Protein AF-A0A7Y2CKT9-F1 (afdb_monomer_lite)

Foldseek 3Di:
DVVVVVVVVVVVVVVVVVVVVVVVVVVVVVVVVVVVVVVVVVVVVVVCVVVVVVVVVLVVQLVVVVVCLVPDPLLVVLLVVLALVSNVVSQDCDDSSVVPLWDWDAHPVGHTSDIHPNDDPVVCVVVCVVCVVVVVVVVVVVVD

Sequence (144 aa):
MQRSLLRQYMLFVAGLAAAMAVGAFFITTQVMRSGLENLFRERLERTESVFGQYTRATRLARTGEVEVLVTSPRFLAALETQDPETVAREIPTHGLVADADIAWVRSPDGGVLYRSDSLPAALYADVFAAMQPAYDDIARVFFL

Radius of gyration: 33.65 Å; chains: 1; bounding box: 69×27×97 Å

pLDDT: mean 73.02, std 12.21, range [29.3, 88.62]

Secondary structure (DSSP, 8-state):
-HHHHHHHHHHHHHHHHHHHHHHHHHHHHHHHHHHHHHHHHHHHHHHHHHHHHHHHHHHHHHHHHHHHHHT-HHHHHHHHTT-HHHHHHHS-SSSTTTT-SS-EEE-TTS-EEEE-TTS-HHHHHHHHHHHHHHHHHHHHHH--

Structure (mmCIF, N/CA/C/O backbone):
data_AF-A0A7Y2CKT9-F1
#
_entry.id   AF-A0A7Y2CKT9-F1
#
loop_
_atom_site.group_PDB
_atom_site.id
_atom_site.type_symbol
_atom_site.label_atom_id
_atom_site.label_alt_id
_atom_site.label_comp_id
_atom_site.label_asym_id
_atom_site.label_entity_id
_atom_site.label_seq_id
_atom_site.pdbx_PDB_ins_code
_atom_site.Cartn_x
_atom_site.Cartn_y
_atom_site.Cartn_z
_atom_site.occupancy
_atom_site.B_iso_or_equiv
_atom_site.auth_seq_id
_atom_site.auth_comp_id
_atom_site.auth_asym_id
_atom_site.auth_atom_id
_atom_site.pdbx_PDB_model_num
ATOM 1 N N . MET A 1 1 ? 44.845 -2.462 -70.349 1.00 52.78 1 MET A N 1
ATOM 2 C CA . MET A 1 1 ? 45.288 -2.503 -68.933 1.00 52.78 1 MET A CA 1
ATOM 3 C C . MET A 1 1 ? 44.653 -1.423 -68.051 1.00 52.78 1 MET A C 1
ATOM 5 O O . MET A 1 1 ? 44.099 -1.784 -67.024 1.00 52.78 1 MET A O 1
ATOM 9 N N . GLN A 1 2 ? 44.630 -0.139 -68.435 1.00 56.88 2 GLN A N 1
ATOM 10 C CA . GLN A 1 2 ? 44.075 0.949 -67.593 1.00 56.88 2 GLN A CA 1
ATOM 11 C C . GLN A 1 2 ? 42.604 0.770 -67.151 1.00 56.88 2 GLN A C 1
ATOM 13 O O . GLN A 1 2 ? 42.277 1.058 -66.003 1.00 56.88 2 GLN A O 1
ATOM 18 N N . ARG A 1 3 ? 41.723 0.211 -67.998 1.00 58.53 3 ARG A N 1
ATOM 19 C CA . ARG A 1 3 ? 40.322 -0.098 -67.621 1.00 58.53 3 ARG A CA 1
ATOM 20 C C . ARG A 1 3 ? 40.192 -1.161 -66.513 1.00 58.53 3 ARG A C 1
ATOM 22 O O . ARG A 1 3 ? 39.191 -1.172 -65.808 1.00 58.53 3 ARG A O 1
ATOM 29 N N . SER A 1 4 ? 41.193 -2.032 -66.344 1.00 68.81 4 SER A N 1
ATOM 30 C CA . SER A 1 4 ? 41.210 -3.076 -65.305 1.00 68.81 4 SER A CA 1
ATOM 31 C C . SER A 1 4 ? 41.500 -2.487 -63.928 1.00 68.81 4 SER A C 1
ATOM 33 O O . SER A 1 4 ? 40.777 -2.768 -62.979 1.00 68.81 4 SER A O 1
ATOM 35 N N . LEU A 1 5 ? 42.519 -1.624 -63.838 1.00 71.75 5 LEU A N 1
ATOM 36 C CA . LEU A 1 5 ? 42.929 -0.973 -62.589 1.00 71.75 5 LEU A CA 1
ATOM 37 C C . LEU A 1 5 ? 41.840 -0.040 -62.055 1.00 71.75 5 LEU A C 1
ATOM 39 O O . LEU A 1 5 ? 41.547 -0.052 -60.865 1.00 71.75 5 LEU A O 1
ATOM 43 N N . LEU A 1 6 ? 41.180 0.707 -62.944 1.00 77.38 6 LEU A N 1
ATOM 44 C CA . LEU A 1 6 ? 40.107 1.631 -62.570 1.00 77.38 6 LEU A CA 1
ATOM 45 C C . LEU A 1 6 ? 38.871 0.885 -62.033 1.00 77.38 6 LEU A C 1
ATOM 47 O O . LEU A 1 6 ? 38.278 1.299 -61.040 1.00 77.38 6 LEU A O 1
ATOM 51 N N . ARG A 1 7 ? 38.536 -0.273 -62.622 1.00 78.69 7 ARG A N 1
ATOM 52 C CA . ARG A 1 7 ? 37.463 -1.154 -62.133 1.00 78.69 7 ARG A CA 1
ATOM 53 C C . ARG A 1 7 ? 37.803 -1.777 -60.777 1.00 78.69 7 ARG A C 1
ATOM 55 O O . ARG A 1 7 ? 36.933 -1.870 -59.919 1.00 78.69 7 ARG A O 1
ATOM 62 N N . GLN A 1 8 ? 39.058 -2.171 -60.573 1.00 78.69 8 GLN A N 1
ATOM 63 C CA . GLN A 1 8 ? 39.535 -2.729 -59.305 1.00 78.69 8 GLN A CA 1
ATOM 64 C C . GLN A 1 8 ? 39.510 -1.681 -58.182 1.00 78.69 8 GLN A C 1
ATOM 66 O O . GLN A 1 8 ? 39.057 -1.976 -57.079 1.00 78.69 8 GLN A O 1
ATOM 71 N N . TYR A 1 9 ? 39.905 -0.441 -58.485 1.00 83.69 9 TYR A N 1
ATOM 72 C CA . TYR A 1 9 ? 39.846 0.681 -57.547 1.00 83.69 9 TYR A CA 1
ATOM 73 C C . TYR A 1 9 ? 38.400 1.048 -57.188 1.00 83.69 9 TYR A C 1
ATOM 75 O O . TYR A 1 9 ? 38.080 1.213 -56.015 1.00 83.69 9 TYR A O 1
ATOM 83 N N . MET A 1 10 ? 37.494 1.092 -58.174 1.00 84.25 10 MET A N 1
ATOM 84 C CA . MET A 1 10 ? 36.063 1.312 -57.925 1.00 84.25 10 MET A CA 1
ATOM 85 C C . MET A 1 10 ? 35.442 0.218 -57.052 1.00 84.25 10 MET A C 1
ATOM 87 O O . MET A 1 10 ? 34.672 0.535 -56.152 1.00 84.25 10 MET A O 1
ATOM 91 N N . LEU A 1 11 ? 35.790 -1.053 -57.276 1.00 83.88 11 LEU A N 1
ATOM 92 C CA . LEU A 1 11 ? 35.318 -2.161 -56.438 1.00 83.88 11 LEU A CA 1
ATOM 93 C C . LEU A 1 11 ? 35.843 -2.060 -55.003 1.00 83.88 11 LEU A C 1
ATOM 95 O O . LEU A 1 11 ? 35.093 -2.311 -54.064 1.00 83.88 11 LEU A O 1
ATOM 99 N N . PHE A 1 12 ? 37.100 -1.653 -54.825 1.00 86.00 12 PHE A N 1
ATOM 100 C CA . PHE A 1 12 ? 37.678 -1.447 -53.500 1.00 86.00 12 PHE A CA 1
ATOM 101 C C . PHE A 1 12 ? 36.993 -0.296 -52.753 1.00 86.00 12 PHE A C 1
ATOM 103 O O . PHE A 1 12 ? 36.597 -0.457 -51.603 1.00 86.00 12 PHE A O 1
ATOM 110 N N . VAL A 1 13 ? 36.781 0.841 -53.422 1.00 86.38 13 VAL A N 1
ATOM 111 C CA . VAL A 1 13 ? 36.082 2.001 -52.846 1.00 86.38 13 VAL A CA 1
ATOM 112 C C . VAL A 1 13 ? 34.622 1.667 -52.529 1.00 86.38 13 VAL A C 1
ATOM 114 O O . VAL A 1 13 ? 34.136 2.027 -51.461 1.00 86.38 13 VAL A O 1
ATOM 117 N N . ALA A 1 14 ? 33.933 0.930 -53.404 1.00 86.06 14 ALA A N 1
ATOM 118 C CA . ALA A 1 14 ? 32.571 0.466 -53.149 1.00 86.06 14 ALA A CA 1
ATOM 119 C C . ALA A 1 14 ? 32.509 -0.506 -51.958 1.00 86.06 14 ALA A C 1
ATOM 121 O O . ALA A 1 14 ? 31.617 -0.390 -51.121 1.00 86.06 14 ALA A O 1
ATOM 122 N N . GLY A 1 15 ? 33.478 -1.420 -51.842 1.00 83.62 15 GLY A N 1
ATOM 123 C CA . GLY A 1 15 ? 33.604 -2.323 -50.697 1.00 83.62 15 GLY A CA 1
ATOM 124 C C . GLY A 1 15 ? 33.880 -1.582 -49.387 1.00 83.62 15 GLY A C 1
ATOM 125 O O . GLY A 1 15 ? 33.254 -1.877 -48.372 1.00 83.62 15 GLY A O 1
ATOM 126 N N . LEU A 1 16 ? 34.752 -0.572 -49.418 1.00 88.62 16 LEU A N 1
ATOM 127 C CA . LEU A 1 16 ? 35.041 0.288 -48.269 1.00 88.62 16 LEU A CA 1
ATOM 128 C C . LEU A 1 16 ? 33.799 1.084 -47.842 1.00 88.62 16 LEU A C 1
ATOM 130 O O . LEU A 1 16 ? 33.465 1.120 -46.659 1.00 88.62 16 LEU A O 1
ATOM 134 N N . ALA A 1 17 ? 33.083 1.672 -48.803 1.00 84.94 17 ALA A N 1
ATOM 135 C CA . ALA A 1 17 ? 31.849 2.407 -48.548 1.00 84.94 17 ALA A CA 1
ATOM 136 C C . ALA A 1 17 ? 30.761 1.497 -47.955 1.00 84.94 17 ALA A C 1
ATOM 138 O O . ALA A 1 17 ? 30.093 1.881 -46.996 1.00 84.94 17 ALA A O 1
ATOM 139 N N . ALA A 1 18 ? 30.624 0.270 -48.466 1.00 85.12 18 ALA A N 1
ATOM 140 C CA . ALA A 1 18 ? 29.696 -0.720 -47.928 1.00 85.12 18 ALA A CA 1
ATOM 141 C C . ALA A 1 18 ? 30.064 -1.133 -46.493 1.00 85.12 18 ALA A C 1
ATOM 143 O O . ALA A 1 18 ? 29.197 -1.158 -45.622 1.00 85.12 18 ALA A O 1
ATOM 144 N N . ALA A 1 19 ? 31.345 -1.394 -46.215 1.00 85.62 19 ALA A N 1
ATOM 145 C CA . ALA A 1 19 ? 31.815 -1.732 -44.872 1.00 85.62 19 ALA A CA 1
ATOM 146 C C . ALA A 1 19 ? 31.567 -0.588 -43.874 1.00 85.62 19 ALA A C 1
ATOM 148 O O . ALA A 1 19 ? 31.089 -0.823 -42.763 1.00 85.62 19 ALA A O 1
ATOM 149 N N . MET A 1 20 ? 31.818 0.658 -44.286 1.00 87.19 20 MET A N 1
ATOM 150 C CA . MET A 1 20 ? 31.513 1.837 -43.477 1.00 87.19 20 MET A CA 1
ATOM 151 C C . MET A 1 20 ? 30.014 2.005 -43.222 1.00 87.19 20 MET A C 1
ATOM 153 O O . MET A 1 20 ? 29.630 2.328 -42.100 1.00 87.19 20 MET A O 1
ATOM 157 N N . ALA A 1 21 ? 29.164 1.752 -44.220 1.00 83.81 21 ALA A N 1
ATOM 158 C CA . ALA A 1 21 ? 27.715 1.834 -44.063 1.00 83.81 21 ALA A CA 1
ATOM 159 C C . ALA A 1 21 ? 27.182 0.791 -43.064 1.00 83.81 21 ALA A C 1
ATOM 161 O O . ALA A 1 21 ? 26.374 1.128 -42.200 1.00 83.81 21 ALA A O 1
ATOM 162 N N . VAL A 1 22 ? 27.673 -0.453 -43.126 1.00 86.19 22 VAL A N 1
ATOM 163 C CA . VAL A 1 22 ? 27.303 -1.508 -42.165 1.00 86.19 22 VAL A CA 1
ATOM 164 C C . VAL A 1 22 ? 27.802 -1.168 -40.758 1.00 86.19 22 VAL A C 1
ATOM 166 O O . VAL A 1 22 ? 27.053 -1.316 -39.793 1.00 86.19 22 VAL A O 1
ATOM 169 N N . GLY A 1 23 ? 29.031 -0.659 -40.632 1.00 80.69 23 GLY A N 1
ATOM 170 C CA . GLY A 1 23 ? 29.580 -0.208 -39.350 1.00 80.69 23 GLY A CA 1
ATOM 171 C C . GLY A 1 23 ? 28.770 0.936 -38.735 1.00 80.69 23 GLY A C 1
ATOM 172 O O . GLY A 1 23 ? 28.408 0.871 -37.562 1.00 80.69 23 GLY A O 1
ATOM 173 N N . ALA A 1 24 ? 28.414 1.943 -39.537 1.00 81.12 24 ALA A N 1
ATOM 174 C CA . ALA A 1 24 ? 27.565 3.049 -39.103 1.00 81.12 24 ALA A CA 1
ATOM 175 C C . ALA A 1 24 ? 26.189 2.550 -38.645 1.00 81.12 24 ALA A C 1
ATOM 177 O O . ALA A 1 24 ? 25.749 2.897 -37.553 1.00 81.12 24 ALA A O 1
ATOM 178 N N . PHE A 1 25 ? 25.553 1.665 -39.419 1.00 84.12 25 PHE A N 1
ATOM 179 C CA . PHE A 1 25 ? 24.267 1.070 -39.055 1.00 84.12 25 PHE A CA 1
ATOM 180 C C . PHE A 1 25 ? 24.335 0.301 -37.728 1.00 84.12 25 PHE A C 1
ATOM 182 O O . PHE A 1 25 ? 23.456 0.449 -36.875 1.00 84.12 25 PHE A O 1
ATOM 189 N N . PHE A 1 26 ? 25.394 -0.486 -37.518 1.00 84.75 26 PHE A N 1
ATOM 190 C CA . PHE A 1 26 ? 25.588 -1.246 -36.285 1.00 84.75 26 PHE A CA 1
ATOM 191 C C . PHE A 1 26 ? 25.764 -0.327 -35.068 1.00 84.75 26 PHE A C 1
ATOM 193 O O . PHE A 1 26 ? 25.102 -0.527 -34.048 1.00 84.75 26 PHE A O 1
ATOM 200 N N . ILE A 1 27 ? 26.585 0.721 -35.193 1.00 77.94 27 ILE A N 1
ATOM 201 C CA . ILE A 1 27 ? 26.797 1.719 -34.134 1.00 77.94 27 ILE A CA 1
ATOM 202 C C . ILE A 1 27 ? 25.488 2.446 -33.811 1.00 77.94 27 ILE A C 1
ATOM 204 O O . ILE A 1 27 ? 25.108 2.523 -32.644 1.00 77.94 27 ILE A O 1
ATOM 208 N N . THR A 1 28 ? 24.760 2.935 -34.820 1.00 78.31 28 THR A N 1
ATOM 209 C CA . THR A 1 28 ? 23.477 3.622 -34.612 1.00 78.31 28 THR A CA 1
ATOM 210 C C . THR A 1 28 ? 22.466 2.715 -33.915 1.00 78.31 28 THR A C 1
ATOM 212 O O . THR A 1 28 ? 21.800 3.149 -32.978 1.00 78.31 28 THR A O 1
ATOM 215 N N . THR A 1 29 ? 22.394 1.443 -34.310 1.00 78.56 29 THR A N 1
ATOM 216 C CA . THR A 1 29 ? 21.482 0.470 -33.694 1.00 78.56 29 THR A CA 1
ATOM 217 C C . THR A 1 29 ? 21.832 0.218 -32.226 1.00 78.56 29 THR A C 1
ATOM 219 O O . THR A 1 29 ? 20.939 0.196 -31.378 1.00 78.56 29 THR A O 1
ATOM 222 N N . GLN A 1 30 ? 23.119 0.076 -31.892 1.00 74.94 30 GLN A N 1
ATOM 223 C CA . GLN A 1 30 ? 23.547 -0.091 -30.501 1.00 74.94 30 GLN A CA 1
ATOM 224 C C . GLN A 1 30 ? 23.267 1.152 -29.652 1.00 74.94 30 GLN A C 1
ATOM 226 O O . GLN A 1 30 ? 22.700 1.028 -28.570 1.00 74.94 30 GLN A O 1
ATOM 231 N N . VAL A 1 31 ? 23.594 2.345 -30.154 1.00 77.06 31 VAL A N 1
ATOM 232 C CA . VAL A 1 31 ? 23.334 3.610 -29.447 1.00 77.06 31 VAL A CA 1
ATOM 233 C C . VAL A 1 31 ? 21.836 3.804 -29.211 1.00 77.06 31 VAL A C 1
ATOM 235 O O . VAL A 1 31 ? 21.432 4.197 -28.118 1.00 77.06 31 VAL A O 1
ATOM 238 N N . MET A 1 32 ? 20.999 3.476 -30.198 1.00 74.75 32 MET A N 1
ATOM 239 C CA . MET A 1 32 ? 19.546 3.565 -30.072 1.00 74.75 32 MET A CA 1
ATOM 240 C C . MET A 1 32 ? 19.001 2.569 -29.041 1.00 74.75 32 MET A C 1
ATOM 242 O O . MET A 1 32 ? 18.167 2.940 -28.218 1.00 74.75 32 MET A O 1
ATOM 246 N N . ARG A 1 33 ? 19.517 1.333 -29.020 1.00 74.00 33 ARG A N 1
ATOM 247 C CA . ARG A 1 33 ? 19.154 0.327 -28.012 1.00 74.00 33 ARG A CA 1
ATOM 248 C C . ARG A 1 33 ? 19.538 0.770 -26.599 1.00 74.00 33 ARG A C 1
ATOM 250 O O . ARG A 1 33 ? 18.689 0.747 -25.714 1.00 74.00 33 ARG A O 1
ATOM 257 N N . SER A 1 34 ? 20.772 1.227 -26.395 1.00 75.06 34 SER A N 1
ATOM 258 C CA . SER A 1 34 ? 21.230 1.712 -25.088 1.00 75.06 34 SER A CA 1
ATOM 259 C C . SER A 1 34 ? 20.487 2.975 -24.643 1.00 75.06 34 SER A C 1
ATOM 261 O O . SER A 1 34 ? 20.161 3.116 -23.468 1.00 75.06 34 SER A O 1
ATOM 263 N N . GLY A 1 35 ? 20.168 3.880 -25.574 1.00 69.50 35 GLY A N 1
ATOM 264 C CA . GLY A 1 35 ? 19.366 5.071 -25.295 1.00 69.50 35 GLY A CA 1
ATOM 265 C C . GLY A 1 35 ? 17.948 4.729 -24.833 1.00 69.50 35 GLY A C 1
ATOM 266 O O . GLY A 1 35 ? 17.468 5.301 -23.856 1.00 69.50 35 GLY A O 1
ATOM 267 N N . LEU A 1 36 ? 17.300 3.757 -25.483 1.00 71.44 36 LEU A N 1
ATOM 268 C CA . LEU A 1 36 ? 15.982 3.267 -25.077 1.00 71.44 36 LEU A CA 1
ATOM 269 C C . LEU A 1 36 ? 16.028 2.564 -23.716 1.00 71.44 36 LEU A C 1
ATOM 271 O O . LEU A 1 36 ? 15.200 2.866 -22.863 1.00 71.44 36 LEU A O 1
ATOM 275 N N . GLU A 1 37 ? 16.999 1.678 -23.481 1.00 75.44 37 GLU A N 1
ATOM 276 C CA . GLU A 1 37 ? 17.166 0.992 -22.190 1.00 75.44 37 GLU A CA 1
ATOM 277 C C . GLU A 1 37 ? 17.360 1.990 -21.033 1.00 75.44 37 GLU A C 1
ATOM 279 O O . GLU A 1 37 ? 16.725 1.849 -19.986 1.00 75.44 37 GLU A O 1
ATOM 284 N N . ASN A 1 38 ? 18.158 3.043 -21.238 1.00 75.00 38 ASN A N 1
ATOM 285 C CA . ASN A 1 38 ? 18.351 4.101 -20.244 1.00 75.00 38 ASN A CA 1
ATOM 286 C C . ASN A 1 38 ? 17.069 4.910 -19.996 1.00 75.00 38 ASN A C 1
ATOM 288 O O . ASN A 1 38 ? 16.725 5.159 -18.843 1.00 75.00 38 ASN A O 1
ATOM 292 N N . LEU A 1 39 ? 16.328 5.268 -21.051 1.00 71.19 39 LEU A N 1
ATOM 293 C CA . LEU A 1 39 ? 15.042 5.962 -20.920 1.00 71.19 39 LEU A CA 1
ATOM 294 C C . LEU A 1 39 ? 14.004 5.115 -20.172 1.00 71.19 39 LEU A C 1
ATOM 296 O O . LEU A 1 39 ? 13.278 5.641 -19.330 1.00 71.19 39 LEU A O 1
ATOM 300 N N . PHE A 1 40 ? 13.932 3.809 -20.448 1.00 69.12 40 PHE A N 1
ATOM 301 C CA . PHE A 1 40 ? 13.038 2.900 -19.726 1.00 69.12 40 PHE A CA 1
ATOM 302 C C . PHE A 1 40 ? 13.426 2.773 -18.256 1.00 69.12 40 PHE A C 1
ATOM 304 O O . PHE A 1 40 ? 12.547 2.846 -17.398 1.00 69.12 40 PHE A O 1
ATOM 311 N N . ARG A 1 41 ? 14.722 2.635 -17.955 1.00 76.38 41 ARG A N 1
ATOM 312 C CA . ARG A 1 41 ? 15.213 2.582 -16.574 1.00 76.38 41 ARG A CA 1
ATOM 313 C C . ARG A 1 41 ? 14.873 3.859 -15.813 1.00 76.38 41 ARG A C 1
ATOM 315 O O . ARG A 1 41 ? 14.269 3.783 -14.753 1.00 76.38 41 ARG A O 1
ATOM 322 N N . GLU A 1 42 ? 15.160 5.020 -16.391 1.00 78.44 42 GLU A N 1
ATOM 323 C CA . GLU A 1 42 ? 14.866 6.310 -15.765 1.00 78.44 42 GLU A CA 1
ATOM 324 C C . GLU A 1 42 ? 13.358 6.499 -15.519 1.00 78.44 42 GLU A C 1
ATOM 326 O O . GLU A 1 42 ? 12.938 7.011 -14.480 1.00 78.44 42 GLU A O 1
ATOM 331 N N . ARG A 1 43 ? 12.507 6.064 -16.459 1.00 69.19 43 ARG A N 1
ATOM 332 C CA . ARG A 1 43 ? 11.048 6.112 -16.288 1.00 69.19 43 ARG A CA 1
ATOM 333 C C . ARG A 1 43 ? 10.559 5.150 -15.209 1.00 69.19 43 ARG A C 1
ATOM 335 O O . ARG A 1 43 ? 9.676 5.539 -14.445 1.00 69.19 43 ARG A O 1
ATOM 342 N N . LEU A 1 44 ? 11.121 3.946 -15.124 1.00 67.94 44 LEU A N 1
ATOM 343 C CA . LEU A 1 44 ? 10.804 2.984 -14.068 1.00 67.94 44 LEU A CA 1
ATOM 344 C C . LEU A 1 44 ? 11.231 3.503 -12.695 1.00 67.94 44 LEU A C 1
ATOM 346 O O . LEU A 1 44 ? 10.395 3.539 -11.803 1.00 67.94 44 LEU A O 1
ATOM 350 N N . GLU A 1 45 ? 12.455 4.009 -12.549 1.00 73.81 45 GLU A N 1
ATOM 351 C CA . GLU A 1 45 ? 12.957 4.578 -11.288 1.00 73.81 45 GLU A CA 1
ATOM 352 C C . GLU A 1 45 ? 12.099 5.762 -10.815 1.00 73.81 45 GLU A C 1
ATOM 354 O O . GLU A 1 45 ? 11.722 5.855 -9.645 1.00 73.81 45 GLU A O 1
ATOM 359 N N . ARG A 1 46 ? 11.713 6.660 -11.732 1.00 71.62 46 ARG A N 1
ATOM 360 C CA . ARG A 1 46 ? 10.786 7.759 -11.412 1.00 71.62 46 ARG A CA 1
ATOM 361 C C . ARG A 1 46 ? 9.408 7.242 -11.002 1.00 71.62 46 ARG A C 1
ATOM 363 O O . ARG A 1 46 ? 8.815 7.783 -10.073 1.00 71.62 46 ARG A O 1
ATOM 370 N N . THR A 1 47 ? 8.901 6.214 -11.681 1.00 66.12 47 THR A N 1
ATOM 371 C CA . THR A 1 47 ? 7.602 5.607 -11.360 1.00 66.12 47 THR A CA 1
ATOM 372 C C . THR A 1 47 ? 7.643 4.950 -9.986 1.00 66.12 47 THR A C 1
ATOM 374 O O . THR A 1 47 ? 6.763 5.204 -9.172 1.00 66.12 47 THR A O 1
ATOM 377 N N . GLU A 1 48 ? 8.691 4.188 -9.687 1.00 70.25 48 GLU A N 1
ATOM 378 C CA . GLU A 1 48 ? 8.907 3.544 -8.392 1.00 70.25 48 GLU A CA 1
ATOM 379 C C . GLU A 1 48 ? 9.005 4.573 -7.260 1.00 70.25 48 GLU A C 1
ATOM 381 O O . GLU A 1 48 ? 8.353 4.421 -6.230 1.00 70.25 48 GLU A O 1
ATOM 386 N N . SER A 1 49 ? 9.730 5.674 -7.476 1.00 75.44 49 SER A N 1
ATOM 387 C CA . SER A 1 49 ? 9.827 6.772 -6.510 1.00 75.44 49 SER A CA 1
ATOM 388 C C . SER A 1 49 ? 8.463 7.410 -6.215 1.00 75.44 49 SER A C 1
ATOM 390 O O . SER A 1 49 ? 8.093 7.581 -5.050 1.00 75.44 49 SER A O 1
ATOM 392 N N . VAL A 1 50 ? 7.668 7.703 -7.252 1.00 72.62 50 VAL A N 1
ATOM 393 C CA . VAL A 1 50 ? 6.322 8.280 -7.094 1.00 72.62 50 VAL A CA 1
ATOM 394 C C . VAL A 1 50 ? 5.372 7.291 -6.419 1.00 72.62 50 VAL A C 1
ATOM 396 O O . VAL A 1 50 ? 4.675 7.669 -5.478 1.00 72.62 50 VAL A O 1
ATOM 399 N N . PHE A 1 51 ? 5.368 6.022 -6.834 1.00 66.88 51 PHE A N 1
ATOM 400 C CA . PHE A 1 51 ? 4.554 4.980 -6.203 1.00 66.88 51 PHE A CA 1
ATOM 401 C C . PHE A 1 51 ? 4.946 4.759 -4.742 1.00 66.88 51 PHE A C 1
ATOM 403 O O . PHE A 1 51 ? 4.069 4.634 -3.887 1.00 66.88 51 PHE A O 1
ATOM 410 N N . GLY A 1 52 ? 6.241 4.761 -4.426 1.00 70.44 52 GLY A N 1
ATOM 411 C CA . GLY A 1 52 ? 6.742 4.632 -3.061 1.00 70.44 52 GLY A CA 1
ATOM 412 C C . GLY A 1 52 ? 6.288 5.790 -2.172 1.00 70.44 52 GLY A C 1
ATOM 413 O O . GLY A 1 52 ? 5.773 5.567 -1.074 1.00 70.44 52 GLY A O 1
ATOM 414 N N . GLN A 1 53 ? 6.405 7.028 -2.659 1.00 72.19 53 GLN A N 1
ATOM 415 C CA . GLN A 1 53 ? 5.934 8.215 -1.941 1.00 72.19 53 GLN A CA 1
ATOM 416 C C . GLN A 1 53 ? 4.412 8.213 -1.761 1.00 72.19 53 GLN A C 1
ATOM 418 O O . GLN A 1 53 ? 3.933 8.458 -0.654 1.00 72.19 53 GLN A O 1
ATOM 423 N N . TYR A 1 54 ? 3.656 7.872 -2.807 1.00 70.31 54 TYR A N 1
ATOM 424 C CA . TYR A 1 54 ? 2.197 7.778 -2.755 1.00 70.31 54 TYR A CA 1
ATOM 425 C C . TYR A 1 54 ? 1.725 6.700 -1.771 1.00 70.31 54 TYR A C 1
ATOM 427 O O . TYR A 1 54 ? 0.850 6.949 -0.941 1.00 70.31 54 TYR A O 1
ATOM 435 N N . THR A 1 55 ? 2.351 5.520 -1.796 1.00 73.06 55 THR A N 1
ATOM 436 C CA . THR A 1 55 ? 2.032 4.417 -0.877 1.00 73.06 55 THR A CA 1
ATOM 437 C C . THR A 1 55 ? 2.337 4.810 0.565 1.00 73.06 55 THR A C 1
ATOM 439 O O . THR A 1 55 ? 1.527 4.573 1.460 1.00 73.06 55 THR A O 1
ATOM 442 N N . ARG A 1 56 ? 3.478 5.472 0.808 1.00 72.00 56 ARG A N 1
ATOM 443 C CA . ARG A 1 56 ? 3.847 5.963 2.141 1.00 72.00 56 ARG A CA 1
ATOM 444 C C . ARG A 1 56 ? 2.874 7.028 2.646 1.00 72.00 56 ARG A C 1
ATOM 446 O O . ARG A 1 56 ? 2.475 6.962 3.805 1.00 72.00 56 ARG A O 1
ATOM 453 N N . ALA A 1 57 ? 2.478 7.971 1.794 1.00 72.00 57 ALA A N 1
ATOM 454 C CA . ALA A 1 57 ? 1.505 9.004 2.137 1.00 72.00 57 ALA A CA 1
ATOM 455 C C . ALA A 1 57 ? 0.128 8.400 2.451 1.00 72.00 57 ALA A C 1
ATOM 457 O O . ALA A 1 57 ? -0.455 8.712 3.485 1.00 72.00 57 ALA A O 1
ATOM 458 N N . THR A 1 58 ? -0.343 7.468 1.619 1.00 76.56 58 THR A N 1
ATOM 459 C CA . THR A 1 58 ? -1.616 6.757 1.828 1.00 76.56 58 THR A CA 1
ATOM 460 C C . THR A 1 58 ? -1.593 5.948 3.124 1.00 76.56 58 THR A C 1
ATOM 462 O O . THR A 1 58 ? -2.556 5.974 3.887 1.00 76.56 58 THR A O 1
ATOM 465 N N . ARG A 1 59 ? -0.475 5.270 3.422 1.00 77.81 59 ARG A N 1
ATOM 466 C CA . ARG A 1 59 ? -0.289 4.546 4.685 1.00 77.81 59 ARG A CA 1
ATOM 467 C C . ARG A 1 59 ? -0.340 5.486 5.888 1.00 77.81 59 ARG A C 1
ATOM 469 O O . ARG A 1 59 ? -1.036 5.174 6.842 1.00 77.81 59 ARG A O 1
ATOM 476 N N . LEU A 1 60 ? 0.363 6.620 5.841 1.00 77.81 60 LEU A N 1
ATOM 477 C CA . LEU A 1 60 ? 0.360 7.610 6.925 1.00 77.81 60 LEU A CA 1
ATOM 478 C C . LEU A 1 60 ? -1.038 8.190 7.163 1.00 77.81 60 LEU A C 1
ATOM 480 O O . LEU A 1 60 ? -1.464 8.274 8.310 1.00 77.81 60 LEU A O 1
ATOM 484 N N . ALA A 1 61 ? -1.762 8.534 6.096 1.00 75.56 61 ALA A N 1
ATOM 485 C CA . ALA A 1 61 ? -3.129 9.035 6.199 1.00 75.56 61 ALA A CA 1
ATOM 486 C C . ALA A 1 61 ? -4.075 7.985 6.810 1.00 75.56 61 ALA A C 1
ATOM 488 O O . ALA A 1 61 ? -4.801 8.294 7.751 1.00 75.56 61 ALA A O 1
ATOM 489 N N . ARG A 1 62 ? -3.988 6.722 6.361 1.00 76.31 62 ARG A N 1
ATOM 490 C CA . ARG A 1 62 ? -4.735 5.594 6.949 1.00 7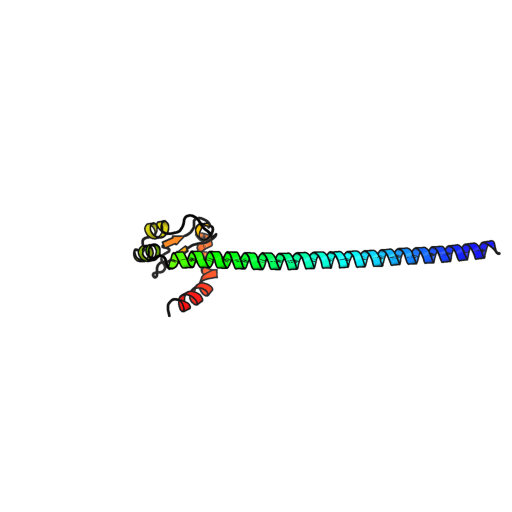6.31 62 ARG A CA 1
ATOM 491 C C . ARG A 1 62 ? -4.405 5.388 8.426 1.00 76.31 62 ARG A C 1
ATOM 493 O O . ARG A 1 62 ? -5.314 5.243 9.232 1.00 76.31 62 ARG A O 1
ATOM 500 N N . THR A 1 63 ? -3.123 5.386 8.795 1.00 80.19 63 THR A N 1
ATOM 501 C CA . THR A 1 63 ? -2.708 5.248 10.199 1.00 80.19 63 THR A CA 1
ATOM 502 C C . THR A 1 63 ? -3.256 6.386 11.054 1.00 80.19 63 THR A C 1
ATOM 504 O O . THR A 1 63 ? -3.757 6.111 12.136 1.00 80.19 63 THR A O 1
ATOM 507 N N . GLY A 1 64 ? -3.231 7.627 10.561 1.00 78.81 64 GLY A N 1
ATOM 508 C CA . GLY A 1 64 ? -3.791 8.771 11.281 1.00 78.81 64 GLY A CA 1
ATOM 509 C C . GLY A 1 64 ? -5.300 8.655 11.510 1.00 78.81 64 GLY A C 1
ATOM 510 O O . GLY A 1 64 ? -5.772 8.914 12.610 1.00 78.81 64 GLY A O 1
ATOM 511 N N . GLU A 1 65 ? -6.070 8.211 10.514 1.00 80.62 65 GLU A N 1
ATOM 512 C CA . GLU A 1 65 ? -7.510 7.988 10.705 1.00 80.62 65 GLU A CA 1
ATOM 513 C C . GLU A 1 65 ? -7.807 6.847 11.687 1.00 80.62 65 GLU A C 1
ATOM 515 O O . GLU A 1 65 ? -8.702 6.974 12.523 1.00 80.62 65 GLU A O 1
ATOM 520 N N . VAL A 1 66 ? -7.039 5.753 11.626 1.00 81.69 66 VAL A N 1
ATOM 521 C CA . VAL A 1 66 ? -7.149 4.663 12.605 1.00 81.69 66 VAL A CA 1
ATOM 522 C C . VAL A 1 66 ? -6.815 5.170 14.006 1.00 81.69 66 VAL A C 1
ATOM 524 O O . VAL A 1 66 ? -7.539 4.845 14.939 1.00 81.69 66 VAL A O 1
ATOM 527 N N . GLU A 1 67 ? -5.774 5.992 14.161 1.00 81.38 67 GLU A N 1
ATOM 528 C CA . GLU A 1 67 ? -5.391 6.596 15.441 1.00 81.38 67 GLU A CA 1
ATOM 529 C C . GLU A 1 67 ? -6.519 7.465 16.017 1.00 81.38 67 GLU A C 1
ATOM 531 O O . GLU A 1 67 ? -6.873 7.336 17.189 1.00 81.38 67 GLU A O 1
ATOM 536 N N . VAL A 1 68 ? -7.156 8.289 15.182 1.00 83.19 68 VAL A N 1
ATOM 537 C CA . VAL A 1 68 ? -8.324 9.093 15.577 1.00 83.19 68 VAL A CA 1
ATOM 538 C C . VAL A 1 68 ? -9.499 8.206 15.996 1.00 83.19 68 VAL A C 1
ATOM 540 O O . VAL A 1 68 ? -10.178 8.509 16.978 1.00 83.19 68 VAL A O 1
ATOM 543 N N . LEU A 1 69 ? -9.735 7.095 15.293 1.00 82.75 69 LEU A N 1
ATOM 544 C CA . LEU A 1 69 ? -10.793 6.151 15.646 1.00 82.75 69 LEU A CA 1
ATOM 545 C C . LEU A 1 69 ? -10.517 5.470 16.993 1.00 82.75 69 LEU A C 1
ATOM 547 O O . LEU A 1 69 ? -11.381 5.488 17.865 1.00 82.75 69 LEU A O 1
ATOM 551 N N . VAL A 1 70 ? -9.318 4.914 17.197 1.00 81.81 70 VAL A N 1
ATOM 552 C CA . VAL A 1 70 ? -8.984 4.191 18.440 1.00 81.81 70 VAL A CA 1
ATOM 553 C C . VAL A 1 70 ? -8.859 5.110 19.654 1.00 81.81 70 VAL A C 1
ATOM 555 O O . VAL A 1 70 ? -9.007 4.646 20.779 1.00 81.81 70 VAL A O 1
ATOM 558 N N . THR A 1 71 ? -8.624 6.407 19.450 1.00 83.38 71 THR A N 1
ATOM 559 C CA . THR A 1 71 ? -8.617 7.414 20.526 1.00 83.38 71 THR A CA 1
ATOM 560 C C . THR A 1 71 ? -9.974 8.092 20.735 1.00 83.38 71 THR A C 1
ATOM 562 O O . THR A 1 71 ? -10.133 8.873 21.675 1.00 83.38 71 THR A O 1
ATOM 565 N N . SER A 1 72 ? -10.979 7.787 19.905 1.00 85.25 72 SER A N 1
ATOM 566 C CA . SER A 1 72 ? -12.328 8.338 20.043 1.00 85.25 72 SER A CA 1
ATOM 567 C C . SER A 1 72 ? -13.005 7.808 21.313 1.00 85.25 72 SER A C 1
ATOM 569 O O . SER A 1 72 ? -13.207 6.596 21.436 1.00 85.25 72 SER A O 1
ATOM 571 N N . PRO A 1 73 ? -13.468 8.684 22.228 1.00 86.31 73 PRO A N 1
ATOM 572 C CA . PRO A 1 73 ? -14.181 8.256 23.432 1.00 86.31 73 PRO A CA 1
ATOM 573 C C . PRO A 1 73 ? -15.434 7.429 23.131 1.00 86.31 73 PRO A C 1
ATOM 575 O O . PRO A 1 73 ? -15.782 6.536 23.896 1.00 86.31 73 PRO A O 1
ATOM 578 N N . ARG A 1 74 ? -16.109 7.701 22.005 1.00 86.50 74 ARG A N 1
ATOM 579 C CA . ARG A 1 74 ? -17.300 6.949 21.586 1.00 86.50 74 ARG A CA 1
ATOM 580 C C . ARG A 1 74 ? -16.954 5.534 21.142 1.00 86.50 74 ARG A C 1
ATOM 582 O O . ARG A 1 74 ? -17.649 4.596 21.512 1.00 86.50 74 ARG A O 1
ATOM 589 N N . PHE A 1 75 ? -15.870 5.388 20.383 1.00 85.56 75 PHE A N 1
ATOM 590 C CA . PHE A 1 75 ? -15.407 4.084 19.922 1.00 85.56 75 PHE A CA 1
ATOM 591 C C . PHE A 1 75 ? -14.880 3.239 21.087 1.00 85.56 75 PHE A C 1
ATOM 593 O O . PHE A 1 75 ? -15.210 2.062 21.187 1.00 85.56 75 PHE A O 1
ATOM 600 N N . LEU A 1 76 ? -14.144 3.849 22.020 1.00 85.06 76 LEU A N 1
ATOM 601 C CA . LEU A 1 76 ? -13.702 3.184 23.248 1.00 85.06 76 LEU A CA 1
ATOM 602 C C . LEU A 1 76 ? -14.887 2.738 24.116 1.00 85.06 76 LEU A C 1
ATOM 604 O O . LEU A 1 76 ? -14.927 1.587 24.541 1.00 85.06 76 LEU A O 1
ATOM 608 N N . ALA A 1 77 ? -15.895 3.595 24.305 1.00 86.81 77 ALA A N 1
ATOM 609 C CA . ALA A 1 77 ? -17.115 3.218 25.018 1.00 86.81 77 ALA A CA 1
ATOM 610 C C . ALA A 1 77 ? -17.879 2.087 24.306 1.00 86.81 77 ALA A C 1
ATOM 612 O O . ALA A 1 77 ? -18.407 1.192 24.958 1.00 86.81 77 ALA A O 1
ATOM 613 N N . ALA A 1 78 ? -17.914 2.084 22.969 1.00 86.38 78 ALA A N 1
ATOM 614 C CA . ALA A 1 78 ? -18.499 0.989 22.199 1.00 86.38 78 ALA A CA 1
ATOM 615 C C . ALA A 1 78 ? -17.721 -0.324 22.379 1.00 86.38 78 ALA A C 1
ATOM 617 O O . ALA A 1 78 ? -18.340 -1.373 22.543 1.00 86.38 78 ALA A O 1
ATOM 618 N N . LEU A 1 79 ? -16.386 -0.283 22.420 1.00 85.62 79 LEU A N 1
ATOM 619 C CA . LEU A 1 79 ? -15.554 -1.457 22.705 1.00 85.62 79 LEU A CA 1
ATOM 620 C C . LEU A 1 79 ? -15.827 -2.047 24.093 1.00 85.62 79 LEU A C 1
ATOM 622 O O . LEU A 1 79 ? -15.876 -3.269 24.228 1.00 85.62 79 LEU A O 1
ATOM 626 N N . GLU A 1 80 ? -16.054 -1.206 25.106 1.00 86.19 80 GLU A N 1
ATOM 627 C CA . GLU A 1 80 ? -16.398 -1.659 26.463 1.00 86.19 80 GLU A CA 1
ATOM 628 C C . GLU A 1 80 ? -17.714 -2.444 26.514 1.00 86.19 80 GLU A C 1
ATOM 630 O O . GLU A 1 80 ? -17.864 -3.332 27.352 1.00 86.19 80 GLU A O 1
ATOM 635 N N . THR A 1 81 ? -18.656 -2.170 25.604 1.00 87.12 81 THR A N 1
ATOM 636 C CA . THR A 1 81 ? -19.924 -2.918 25.550 1.00 87.12 81 THR A CA 1
ATOM 637 C C . THR A 1 81 ? -19.758 -4.363 25.084 1.00 87.12 81 THR A C 1
ATOM 639 O O . THR A 1 81 ? -20.651 -5.172 25.325 1.00 87.12 81 THR A O 1
ATOM 642 N N . GLN A 1 82 ? -18.649 -4.683 24.400 1.00 83.50 82 GLN A N 1
ATOM 643 C CA . GLN A 1 82 ? -18.416 -5.963 23.716 1.00 83.50 82 GLN A CA 1
ATOM 644 C C . GLN A 1 82 ? -19.556 -6.395 22.772 1.00 83.50 82 GLN A C 1
ATOM 646 O O . GLN A 1 82 ? -19.632 -7.559 22.381 1.00 83.50 82 GLN A O 1
ATOM 651 N N . ASP A 1 83 ? -20.429 -5.468 22.374 1.00 86.88 83 ASP A N 1
ATOM 652 C CA . ASP A 1 83 ? -21.539 -5.729 21.468 1.00 86.88 83 ASP A CA 1
ATOM 653 C C . ASP A 1 83 ? -21.128 -5.418 20.014 1.00 86.88 83 ASP A C 1
ATOM 655 O O . ASP A 1 83 ? -20.837 -4.257 19.694 1.00 86.88 83 ASP A O 1
ATOM 659 N N . PRO A 1 84 ? -21.122 -6.418 19.109 1.00 85.69 84 PRO A N 1
ATOM 660 C CA . PRO A 1 84 ? -20.741 -6.235 17.710 1.00 85.69 84 PRO A CA 1
ATOM 661 C C . PRO A 1 84 ? -21.533 -5.141 16.986 1.00 85.69 84 PRO A C 1
ATOM 663 O O . PRO A 1 84 ? -20.966 -4.378 16.203 1.00 85.69 84 PRO A O 1
ATOM 666 N N . GLU A 1 85 ? -22.838 -5.020 17.252 1.00 86.88 85 GLU A N 1
ATOM 667 C CA . GLU A 1 85 ? -23.685 -4.022 16.585 1.00 86.88 85 GLU A CA 1
ATOM 668 C C . GLU A 1 85 ? -23.378 -2.596 17.047 1.00 86.88 85 GLU A C 1
ATOM 670 O O . GLU A 1 85 ? -23.498 -1.636 16.280 1.00 86.88 85 GLU A O 1
ATOM 675 N N . THR A 1 86 ? -23.008 -2.437 18.315 1.00 86.88 86 THR A N 1
ATOM 676 C CA . THR A 1 86 ? -22.610 -1.146 18.879 1.00 86.88 86 THR A CA 1
ATOM 677 C C . THR A 1 86 ? -21.241 -0.723 18.351 1.00 86.88 86 THR A C 1
ATOM 679 O O . THR A 1 86 ? -21.082 0.423 17.931 1.00 86.88 86 THR A O 1
ATOM 682 N N . VAL A 1 87 ? -20.283 -1.651 18.255 1.00 84.81 87 VAL A N 1
ATOM 683 C CA . VAL A 1 87 ? -18.964 -1.386 17.655 1.00 84.81 87 VAL A CA 1
ATOM 684 C C . VAL A 1 87 ? -19.085 -1.039 16.170 1.00 84.81 87 VAL A C 1
ATOM 686 O O . VAL A 1 87 ? -18.499 -0.055 15.725 1.00 84.81 87 VAL A O 1
ATOM 689 N N . ALA A 1 88 ? -19.885 -1.786 15.405 1.00 83.56 88 ALA A N 1
ATOM 690 C CA . ALA A 1 88 ? -20.072 -1.542 13.975 1.00 83.56 88 ALA A CA 1
ATOM 691 C C . ALA A 1 88 ? -20.658 -0.152 13.666 1.00 83.56 88 ALA A C 1
ATOM 693 O O . ALA A 1 88 ? -20.312 0.445 12.650 1.00 83.56 88 ALA A O 1
ATOM 694 N N . ARG A 1 89 ? -21.522 0.382 14.541 1.00 85.44 89 ARG A N 1
ATOM 695 C CA . ARG A 1 89 ? -22.140 1.711 14.378 1.00 85.44 89 ARG A CA 1
ATOM 696 C C . ARG A 1 89 ? -21.170 2.873 14.559 1.00 85.44 89 ARG A C 1
ATOM 698 O O . ARG A 1 89 ? -21.400 3.938 13.993 1.00 85.44 89 ARG A O 1
ATOM 705 N N . GLU A 1 90 ? -20.123 2.680 15.351 1.00 85.06 90 GLU A N 1
ATOM 706 C CA . GLU A 1 90 ? -19.113 3.710 15.608 1.00 85.06 90 GLU A CA 1
ATOM 707 C C . GLU A 1 90 ? -17.935 3.635 14.625 1.00 85.06 90 GLU A C 1
ATOM 709 O O . GLU A 1 90 ? -17.065 4.507 14.639 1.00 85.06 90 GLU A O 1
ATOM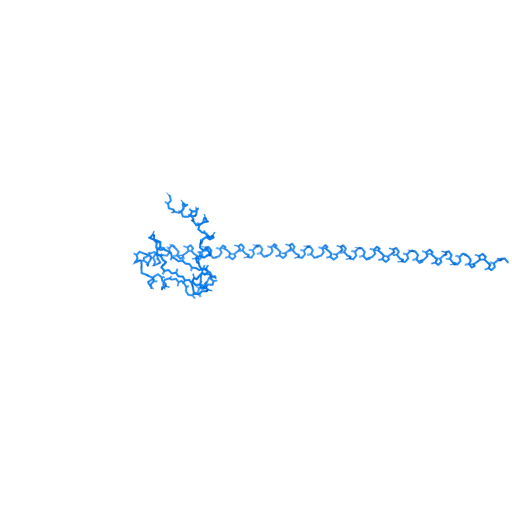 714 N N . ILE A 1 91 ? -17.908 2.634 13.739 1.00 81.19 91 ILE A N 1
ATOM 715 C CA . ILE A 1 91 ? -16.919 2.560 12.665 1.00 81.19 91 ILE A CA 1
ATOM 716 C C . ILE A 1 91 ? -17.324 3.516 11.534 1.00 81.19 91 ILE A C 1
ATOM 718 O O . ILE A 1 91 ? -18.477 3.496 11.095 1.00 81.19 91 ILE A O 1
ATOM 722 N N . PRO A 1 92 ? -16.400 4.365 11.042 1.00 74.06 92 PRO A N 1
ATOM 723 C CA . PRO A 1 92 ? -16.707 5.317 9.986 1.00 74.06 92 PRO A CA 1
ATOM 724 C C . PRO A 1 92 ? -17.208 4.605 8.728 1.00 74.06 92 PRO A C 1
ATOM 726 O O . PRO A 1 92 ? -16.575 3.683 8.225 1.00 74.06 92 PRO A O 1
ATOM 729 N N . THR A 1 93 ? -18.326 5.078 8.183 1.00 64.81 93 THR A N 1
ATOM 730 C CA . THR A 1 93 ? -18.881 4.620 6.895 1.00 64.81 93 THR A CA 1
ATOM 731 C C . THR A 1 93 ? -18.277 5.344 5.688 1.00 64.81 93 THR A C 1
ATOM 733 O O . THR A 1 93 ? -18.650 5.077 4.550 1.00 64.81 93 THR A O 1
ATOM 736 N N . HIS A 1 94 ? -17.382 6.299 5.938 1.00 52.62 94 HIS A N 1
ATOM 737 C CA . HIS A 1 94 ? -16.728 7.159 4.959 1.00 52.62 94 HIS A CA 1
ATOM 738 C C . HIS A 1 94 ? -15.307 7.487 5.443 1.00 52.62 94 HIS A C 1
ATOM 740 O O . HIS A 1 94 ? -15.073 7.556 6.650 1.00 52.62 94 HIS A O 1
ATOM 746 N N . GLY A 1 95 ? -14.372 7.700 4.514 1.00 59.56 95 GLY A N 1
ATOM 747 C CA . GLY A 1 95 ? -12.951 7.933 4.815 1.00 59.56 95 GLY A CA 1
ATOM 748 C C . GLY A 1 95 ? -12.063 6.734 4.475 1.00 59.56 95 GLY A C 1
ATOM 749 O O . GLY A 1 95 ? -12.548 5.680 4.066 1.00 59.56 95 GLY A O 1
ATOM 750 N N . LEU A 1 96 ? -10.750 6.880 4.650 1.00 57.88 96 LEU A N 1
ATOM 751 C CA . LEU A 1 96 ? -9.763 5.858 4.286 1.00 57.88 96 LEU A CA 1
ATOM 752 C C . LEU A 1 96 ? -9.889 4.566 5.109 1.00 57.88 96 LEU A C 1
ATOM 754 O O . LEU A 1 96 ? -9.413 3.523 4.660 1.00 57.88 96 LEU A O 1
ATOM 758 N N . VAL A 1 97 ? -10.506 4.627 6.295 1.00 62.97 97 VAL A N 1
ATOM 759 C CA . VAL A 1 97 ? -10.864 3.446 7.105 1.00 62.97 97 VAL A CA 1
ATOM 760 C C . VAL A 1 97 ? -12.040 2.672 6.499 1.00 62.97 97 VAL A C 1
ATOM 762 O O . VAL A 1 97 ? -12.023 1.445 6.523 1.00 62.97 97 VAL A O 1
ATOM 765 N N . ALA A 1 98 ? -13.025 3.361 5.915 1.00 62.50 98 ALA A N 1
ATOM 766 C CA 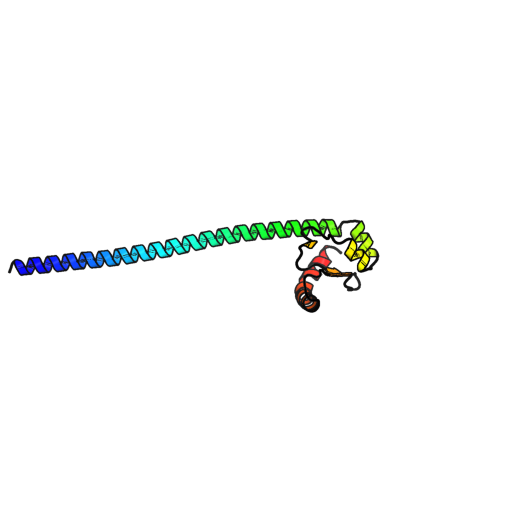. ALA A 1 98 ? -14.132 2.718 5.200 1.00 62.50 98 ALA A CA 1
ATOM 767 C C . ALA A 1 98 ? -13.665 2.104 3.869 1.00 62.50 98 ALA A C 1
ATOM 769 O O . ALA A 1 98 ? -14.134 1.040 3.477 1.00 62.50 98 ALA A O 1
ATOM 770 N N . ASP A 1 99 ? -12.685 2.744 3.225 1.00 60.69 99 ASP A N 1
ATOM 771 C CA . ASP A 1 99 ? -12.015 2.255 2.013 1.00 60.69 99 ASP A CA 1
ATOM 772 C C . ASP A 1 99 ? -10.905 1.226 2.308 1.00 60.69 99 ASP A C 1
ATOM 774 O O . ASP A 1 99 ? -10.126 0.860 1.420 1.00 60.69 99 ASP A O 1
ATOM 778 N N . ALA A 1 100 ? -10.750 0.789 3.560 1.00 65.56 100 ALA A N 1
ATOM 779 C CA . ALA A 1 100 ? -9.799 -0.260 3.880 1.00 65.56 100 ALA A CA 1
ATOM 780 C C . ALA A 1 100 ? -10.304 -1.592 3.310 1.00 65.56 100 ALA A C 1
ATOM 782 O O . ALA A 1 100 ? -11.353 -2.095 3.705 1.00 65.56 100 ALA A O 1
ATOM 783 N N . ASP A 1 101 ? -9.508 -2.205 2.427 1.00 63.75 101 ASP A N 1
ATOM 784 C CA . ASP A 1 101 ? -9.826 -3.509 1.832 1.00 63.75 101 ASP A CA 1
ATOM 785 C C . ASP A 1 101 ? -10.047 -4.595 2.896 1.00 63.75 101 ASP A C 1
ATOM 787 O O . ASP A 1 101 ? -10.748 -5.573 2.649 1.00 63.75 101 ASP A O 1
ATOM 791 N N . ILE A 1 102 ? -9.450 -4.439 4.084 1.00 69.50 102 ILE A N 1
ATOM 792 C CA . ILE A 1 102 ? -9.568 -5.357 5.217 1.00 69.50 102 ILE A CA 1
ATOM 793 C C . ILE A 1 102 ? -9.569 -4.542 6.516 1.00 69.50 102 ILE A C 1
ATOM 795 O O . ILE A 1 102 ? -8.544 -3.963 6.878 1.00 69.50 102 ILE A O 1
ATOM 799 N N . ALA A 1 103 ? -10.686 -4.531 7.241 1.00 74.75 103 ALA A N 1
ATOM 800 C CA . ALA A 1 103 ? -10.760 -4.010 8.604 1.00 74.75 103 ALA A CA 1
ATOM 801 C C . ALA A 1 103 ? -11.399 -5.044 9.538 1.00 74.75 103 ALA A C 1
ATOM 803 O O . ALA A 1 103 ? -12.344 -5.739 9.160 1.00 74.75 103 ALA A O 1
ATOM 804 N N . TRP A 1 104 ? -10.888 -5.145 10.765 1.00 77.75 104 TRP A N 1
ATOM 805 C CA . TRP A 1 104 ? -11.482 -5.964 11.817 1.00 77.75 104 TRP A CA 1
ATOM 806 C C . TRP A 1 104 ? -11.255 -5.351 13.194 1.00 77.75 104 TRP A C 1
ATOM 808 O O . TRP A 1 104 ? -10.283 -4.632 13.422 1.00 77.75 104 TRP A O 1
ATOM 818 N N . VAL A 1 105 ? -12.126 -5.701 14.135 1.00 79.94 105 VAL A N 1
ATOM 819 C CA . VAL A 1 105 ? -11.993 -5.360 15.553 1.00 79.94 105 VAL A CA 1
ATOM 820 C C . VAL A 1 105 ? -12.200 -6.633 16.359 1.00 79.94 105 VAL A C 1
ATOM 822 O O . VAL A 1 105 ? -13.167 -7.360 16.120 1.00 79.94 105 VAL A O 1
ATOM 825 N N . ARG A 1 106 ? -11.297 -6.917 17.302 1.00 78.75 106 A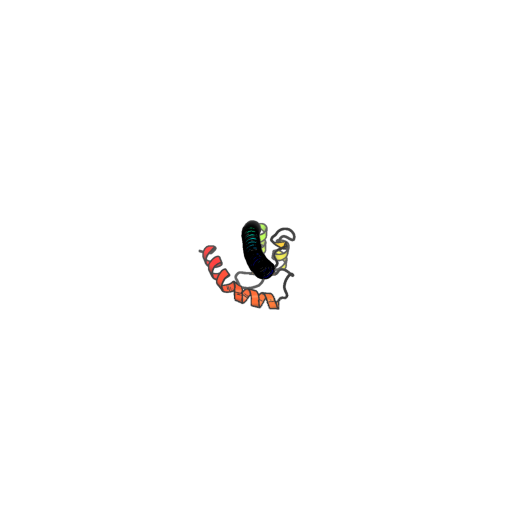RG A N 1
ATOM 826 C CA . ARG A 1 106 ? -11.425 -8.055 18.219 1.00 78.75 106 ARG A CA 1
ATOM 827 C C . ARG A 1 106 ? -11.617 -7.584 19.648 1.00 78.75 106 ARG A C 1
ATOM 829 O O . ARG A 1 106 ? -11.043 -6.585 20.069 1.00 78.75 106 ARG A O 1
ATOM 836 N N . SER A 1 107 ? -12.411 -8.351 20.373 1.00 79.56 107 SER A N 1
ATOM 837 C CA . SER A 1 107 ? -12.524 -8.271 21.818 1.00 79.56 107 SER A CA 1
ATOM 838 C C . SER A 1 107 ? -11.278 -8.895 22.478 1.00 79.56 107 SER A C 1
ATOM 840 O O . SER A 1 107 ? -10.632 -9.757 21.866 1.00 79.56 107 SER A O 1
ATOM 842 N N . PRO A 1 108 ? -10.919 -8.499 23.716 1.00 73.94 108 PRO A N 1
ATOM 843 C CA . PRO A 1 108 ? -9.798 -9.081 24.463 1.00 73.94 108 PRO A CA 1
ATOM 844 C C . PRO A 1 108 ? -9.879 -10.602 24.666 1.00 73.94 108 PRO A C 1
ATOM 846 O O . PRO A 1 108 ? -8.856 -11.262 24.821 1.00 73.94 108 PRO A O 1
ATOM 849 N N . ASP A 1 109 ? -11.084 -11.171 24.644 1.00 77.12 109 ASP A N 1
ATOM 850 C CA . ASP A 1 109 ? -11.342 -12.617 24.721 1.00 77.12 109 ASP A CA 1
ATOM 851 C C . ASP A 1 109 ? -11.115 -13.356 23.386 1.00 77.12 109 ASP A C 1
ATOM 853 O O . ASP A 1 109 ? -11.251 -14.576 23.299 1.00 77.12 109 ASP A O 1
ATOM 857 N N . GLY A 1 110 ? -10.755 -12.622 22.333 1.00 70.38 110 GLY A N 1
ATOM 858 C CA . GLY A 1 110 ? -10.538 -13.149 20.997 1.00 70.38 110 GLY A CA 1
ATOM 859 C C . GLY A 1 110 ? -11.795 -13.204 20.125 1.00 70.38 110 GLY A C 1
ATOM 860 O O . GLY A 1 110 ? -11.681 -13.622 18.968 1.00 70.38 110 GLY A O 1
ATOM 861 N N . GLY A 1 111 ? -12.960 -12.759 20.598 1.00 77.94 111 GLY A N 1
ATOM 862 C CA . GLY A 1 111 ? -14.153 -12.613 19.762 1.00 77.94 111 GLY A CA 1
ATOM 863 C C . GLY A 1 111 ? -13.958 -11.565 18.660 1.00 77.94 111 GLY A C 1
ATOM 864 O O . GLY A 1 111 ? -13.255 -10.577 18.856 1.00 77.94 111 GLY A O 1
ATOM 865 N N . VAL A 1 112 ? -14.557 -11.762 17.482 1.00 81.00 112 VAL A N 1
ATOM 866 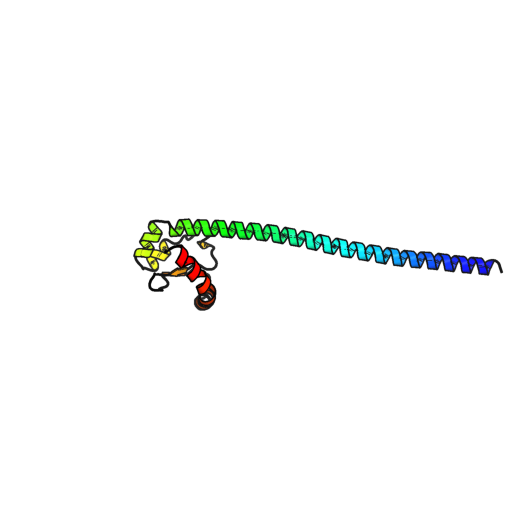C CA . VAL A 1 112 ? -14.581 -10.737 16.420 1.00 81.00 112 VAL A CA 1
ATOM 867 C C . VAL A 1 112 ? -15.801 -9.847 16.646 1.00 81.00 112 VAL A C 1
ATOM 869 O O . VAL A 1 112 ? -16.928 -10.324 16.559 1.00 81.00 112 VAL A O 1
ATOM 872 N N . LEU A 1 113 ? -15.566 -8.567 16.932 1.00 81.00 113 LEU A N 1
ATOM 873 C CA . LEU A 1 113 ? -16.607 -7.557 17.156 1.00 81.00 113 LEU A CA 1
ATOM 874 C C . LEU A 1 113 ? -17.014 -6.858 15.856 1.00 81.00 113 LEU A C 1
ATOM 876 O O . LEU A 1 113 ? -18.160 -6.459 15.699 1.00 81.00 113 LEU A O 1
ATOM 880 N N . TYR A 1 114 ? -16.090 -6.729 14.905 1.00 82.88 114 TYR A N 1
ATOM 881 C CA . TYR A 1 114 ? -16.379 -6.168 13.589 1.00 82.88 114 TYR A CA 1
ATOM 882 C C . TYR A 1 114 ? -15.482 -6.778 12.518 1.00 82.88 114 TYR A C 1
ATOM 884 O O . TYR A 1 114 ? -14.322 -7.109 12.779 1.00 82.88 114 TYR A O 1
ATOM 892 N N . ARG A 1 115 ? -16.018 -6.867 11.300 1.00 78.38 115 ARG A N 1
ATOM 893 C CA . ARG A 1 115 ? -15.293 -7.168 10.065 1.00 78.38 115 ARG A CA 1
ATOM 894 C C . ARG A 1 115 ? -15.859 -6.309 8.936 1.00 78.38 115 ARG A C 1
ATOM 896 O O . ARG A 1 115 ? -17.067 -6.086 8.901 1.00 78.38 115 ARG A O 1
ATOM 903 N N . SER A 1 116 ? -15.010 -5.871 8.016 1.00 75.00 116 SER A N 1
ATOM 904 C CA . SER A 1 116 ? -15.471 -5.276 6.763 1.00 75.00 116 SER A CA 1
ATOM 905 C C . SER A 1 116 ? -16.106 -6.342 5.854 1.00 75.00 116 SER A C 1
ATOM 907 O O . SER A 1 116 ? -15.763 -7.522 5.922 1.00 75.00 116 SER A O 1
ATOM 909 N N . ASP A 1 117 ? -17.036 -5.938 4.989 1.00 73.19 117 ASP A N 1
ATOM 910 C CA . ASP A 1 117 ? -17.734 -6.850 4.060 1.00 73.19 117 ASP A CA 1
ATOM 911 C C . ASP A 1 117 ? -16.935 -7.143 2.777 1.00 73.19 117 ASP A C 1
ATOM 913 O O . ASP A 1 117 ? -17.384 -7.858 1.882 1.00 73.19 117 ASP A O 1
ATOM 917 N N . SER A 1 118 ? -15.737 -6.576 2.673 1.00 67.44 118 SER A N 1
ATOM 918 C CA . SER A 1 118 ? -14.893 -6.581 1.481 1.00 67.44 118 SER A CA 1
ATOM 919 C C . SER A 1 118 ? -14.267 -7.941 1.164 1.00 67.44 118 SER A C 1
ATOM 921 O O . SER A 1 118 ? -13.893 -8.179 0.015 1.00 67.44 118 SER A O 1
ATOM 923 N N . LEU A 1 119 ? -14.175 -8.856 2.136 1.00 63.69 119 LEU A N 1
ATOM 924 C CA . LEU A 1 119 ? -13.609 -10.190 1.930 1.00 63.69 119 LEU A CA 1
ATOM 925 C C . LEU A 1 119 ? -14.544 -11.327 2.392 1.00 63.69 119 LEU A C 1
ATOM 927 O O . LEU A 1 119 ? -15.239 -11.228 3.402 1.00 63.69 119 LEU A O 1
ATOM 931 N N . PRO A 1 120 ? -14.533 -12.475 1.693 1.00 65.56 120 PRO A N 1
ATOM 932 C CA . PRO A 1 120 ? -15.126 -13.712 2.186 1.00 65.56 120 PRO A CA 1
ATOM 933 C C . PRO A 1 120 ? -14.539 -14.126 3.542 1.00 65.56 120 PRO A C 1
ATOM 935 O O . PRO A 1 120 ? -13.323 -14.129 3.725 1.00 65.56 120 PRO A O 1
ATOM 938 N N . ALA A 1 121 ? -15.390 -14.577 4.468 1.00 64.88 121 ALA A N 1
ATOM 939 C CA . ALA A 1 121 ? -14.995 -14.990 5.823 1.00 64.88 121 ALA A CA 1
ATOM 940 C C . ALA A 1 121 ? -13.852 -16.028 5.864 1.00 64.88 121 ALA A C 1
ATOM 942 O O . ALA A 1 121 ? -13.048 -16.016 6.791 1.00 64.88 121 ALA A O 1
ATOM 943 N N . ALA A 1 122 ? -13.755 -16.898 4.852 1.00 65.69 122 ALA A N 1
ATOM 944 C CA . ALA A 1 122 ? -12.675 -17.878 4.733 1.00 65.69 122 ALA A CA 1
ATOM 945 C C . ALA A 1 122 ? -11.300 -17.222 4.514 1.00 65.69 122 ALA A C 1
ATOM 947 O O . ALA A 1 122 ? -10.320 -17.638 5.121 1.00 65.69 122 ALA A O 1
ATOM 948 N N . LEU A 1 123 ? -11.239 -16.151 3.716 1.00 62.62 123 LEU A N 1
ATOM 949 C CA . LEU A 1 123 ? -9.989 -15.449 3.418 1.00 62.62 123 LEU A CA 1
ATOM 950 C C . LEU A 1 123 ? -9.492 -14.621 4.606 1.00 62.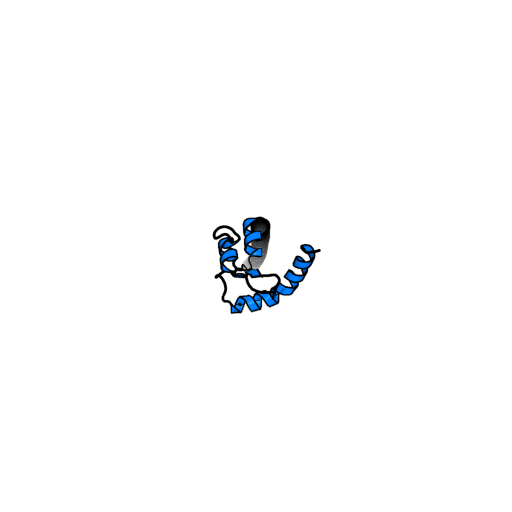62 123 LEU A C 1
ATOM 952 O O . LEU A 1 123 ? -8.289 -14.412 4.738 1.00 62.62 123 LEU A O 1
ATOM 956 N N . TYR A 1 124 ? -10.383 -14.210 5.513 1.00 63.41 124 TYR A N 1
ATOM 957 C CA . TYR A 1 124 ? -9.969 -13.579 6.766 1.00 63.41 124 TYR A CA 1
ATOM 958 C C . TYR A 1 124 ? -9.151 -14.520 7.645 1.00 63.41 124 TYR A C 1
ATOM 960 O O . TYR A 1 124 ? -8.170 -14.071 8.219 1.00 63.41 124 TYR A O 1
ATOM 968 N N . ALA A 1 125 ? -9.512 -15.804 7.740 1.00 63.62 125 ALA A N 1
ATOM 969 C CA . ALA A 1 125 ? -8.773 -16.761 8.565 1.00 63.62 125 ALA A CA 1
ATOM 970 C C . ALA A 1 125 ? -7.329 -16.952 8.065 1.00 63.62 125 ALA A C 1
ATOM 972 O O . ALA A 1 125 ? -6.395 -16.961 8.867 1.00 63.62 125 ALA A O 1
ATOM 973 N N . ASP A 1 126 ? -7.147 -17.017 6.744 1.00 65.88 126 ASP A N 1
ATOM 974 C CA . ASP A 1 126 ? -5.837 -17.188 6.109 1.00 65.88 126 ASP A CA 1
ATOM 975 C C . ASP A 1 126 ? -4.972 -15.924 6.224 1.00 65.88 126 ASP A C 1
ATOM 977 O O . ASP A 1 126 ? -3.801 -15.982 6.607 1.00 65.88 126 ASP A O 1
ATOM 981 N N . VAL A 1 127 ? -5.563 -14.757 5.953 1.00 65.00 127 VAL A N 1
ATOM 982 C CA . VAL A 1 127 ? -4.902 -13.454 6.114 1.00 65.00 127 VAL A CA 1
ATOM 983 C C . VAL A 1 127 ? -4.529 -13.211 7.580 1.00 65.00 127 VAL A C 1
ATOM 985 O O . VAL A 1 127 ? -3.467 -12.665 7.877 1.00 65.00 127 VAL A O 1
ATOM 988 N N . PHE A 1 128 ? -5.372 -13.656 8.508 1.00 62.53 128 PHE A N 1
ATOM 989 C CA . PHE A 1 128 ? -5.147 -13.533 9.939 1.00 62.53 128 PHE A CA 1
ATOM 990 C C . PHE A 1 128 ? -4.007 -14.433 10.424 1.00 62.53 128 PHE A C 1
ATOM 992 O O . PHE A 1 128 ? -3.114 -13.947 11.112 1.00 62.53 128 PHE A O 1
ATOM 999 N N . ALA A 1 129 ? -3.963 -15.701 10.004 1.00 64.25 129 ALA A N 1
ATOM 1000 C CA . ALA A 1 129 ? -2.839 -16.589 10.302 1.00 64.25 129 ALA A CA 1
ATOM 1001 C C . ALA A 1 129 ? -1.503 -16.024 9.784 1.00 64.25 129 ALA A C 1
ATOM 1003 O O . ALA A 1 129 ? -0.471 -16.166 10.440 1.00 64.25 129 ALA A O 1
ATOM 1004 N N . ALA A 1 130 ? -1.530 -15.332 8.641 1.00 65.50 130 ALA A N 1
ATOM 1005 C CA . ALA A 1 130 ? -0.360 -14.667 8.078 1.00 65.50 130 ALA A CA 1
ATOM 1006 C C . ALA A 1 130 ? 0.027 -13.365 8.811 1.00 65.50 130 ALA A C 1
ATOM 1008 O O . ALA A 1 130 ? 1.213 -13.049 8.896 1.00 65.50 130 ALA A O 1
ATOM 1009 N N . MET A 1 131 ? -0.943 -12.608 9.344 1.00 62.72 131 MET A N 1
ATOM 1010 C CA . MET A 1 131 ? -0.706 -11.322 10.021 1.00 62.72 131 MET A CA 1
ATOM 1011 C C . MET A 1 131 ? -0.529 -11.419 11.547 1.00 62.72 131 MET A C 1
ATOM 1013 O O . MET A 1 131 ? 0.029 -10.495 12.138 1.00 62.72 131 MET A O 1
ATOM 1017 N N . GLN A 1 132 ? -0.932 -12.525 12.183 1.00 62.03 132 GLN A N 1
ATOM 1018 C CA . GLN A 1 132 ? -0.777 -12.793 13.621 1.00 62.03 132 GLN A CA 1
ATOM 1019 C C . GLN A 1 132 ? 0.622 -12.452 14.177 1.00 62.03 132 GLN A C 1
ATOM 1021 O O . GLN A 1 132 ? 0.686 -11.695 15.146 1.00 62.03 132 GLN A O 1
ATOM 1026 N N . PRO A 1 133 ? 1.744 -12.909 13.577 1.00 58.75 133 PRO A N 1
ATOM 1027 C CA . PRO A 1 133 ? 3.071 -12.603 14.116 1.00 58.75 133 PRO A CA 1
ATOM 1028 C C . PRO A 1 133 ? 3.410 -11.104 14.092 1.00 58.75 133 PRO A C 1
ATOM 1030 O O . PRO A 1 133 ? 4.124 -10.632 14.968 1.00 58.75 133 PRO A O 1
ATOM 1033 N N . ALA A 1 134 ? 2.875 -10.334 13.137 1.00 56.16 134 ALA A N 1
ATOM 1034 C CA . ALA A 1 134 ? 3.075 -8.884 13.091 1.00 56.16 134 ALA A CA 1
ATOM 1035 C C . ALA A 1 134 ? 2.205 -8.137 14.120 1.00 56.16 134 ALA A C 1
ATOM 1037 O O . ALA A 1 134 ? 2.565 -7.049 14.565 1.00 56.16 134 ALA A O 1
ATOM 1038 N N . TYR A 1 135 ? 1.060 -8.713 14.497 1.00 51.97 135 TYR A N 1
ATOM 1039 C CA . TYR A 1 135 ? 0.146 -8.139 15.482 1.00 51.97 135 TYR A CA 1
ATOM 1040 C C . TYR A 1 135 ? 0.641 -8.351 16.918 1.00 51.97 135 TYR A C 1
ATOM 1042 O O . TYR A 1 135 ? 0.568 -7.427 17.726 1.00 51.97 135 TYR A O 1
ATOM 1050 N N . ASP A 1 136 ? 1.204 -9.526 17.221 1.00 55.00 136 ASP A N 1
ATOM 1051 C CA . ASP A 1 136 ? 1.763 -9.841 18.545 1.00 55.00 136 ASP A CA 1
ATOM 1052 C C . ASP A 1 136 ? 2.937 -8.909 18.917 1.00 55.00 136 ASP A C 1
ATOM 1054 O O . ASP A 1 136 ? 3.105 -8.552 20.087 1.00 55.00 136 ASP A O 1
ATOM 1058 N N . ASP A 1 137 ? 3.705 -8.444 17.926 1.00 47.09 137 ASP A N 1
ATOM 1059 C CA . ASP A 1 137 ? 4.771 -7.453 18.119 1.00 47.09 137 ASP A CA 1
ATOM 1060 C C . ASP A 1 137 ? 4.230 -6.038 18.397 1.00 47.09 137 ASP A C 1
ATOM 1062 O O . ASP A 1 137 ? 4.801 -5.315 19.212 1.00 47.09 137 ASP A O 1
ATOM 1066 N N . ILE A 1 138 ? 3.112 -5.635 17.779 1.00 45.62 138 ILE A N 1
ATOM 1067 C CA . ILE A 1 138 ? 2.501 -4.307 17.984 1.00 45.62 138 ILE A CA 1
ATOM 1068 C C . ILE A 1 138 ? 1.717 -4.257 19.301 1.00 45.62 138 ILE A C 1
ATOM 1070 O O . ILE A 1 138 ? 1.832 -3.285 20.049 1.00 45.62 138 ILE A O 1
ATOM 1074 N N . ALA A 1 139 ? 0.957 -5.305 19.631 1.00 43.09 139 ALA A N 1
ATOM 1075 C CA . ALA A 1 139 ? 0.195 -5.379 20.876 1.00 43.09 139 ALA A CA 1
ATOM 1076 C C . ALA A 1 139 ? 1.107 -5.301 22.116 1.00 43.09 139 ALA A C 1
ATOM 1078 O O . ALA A 1 139 ? 0.743 -4.683 23.112 1.00 43.09 139 ALA A O 1
ATOM 1079 N N . ARG A 1 140 ? 2.334 -5.835 22.045 1.00 38.47 140 ARG A N 1
ATOM 1080 C CA . ARG A 1 140 ? 3.335 -5.674 23.113 1.00 38.47 140 ARG A CA 1
ATOM 1081 C C . ARG A 1 140 ? 3.788 -4.228 23.327 1.00 38.47 140 ARG A C 1
ATOM 1083 O O . ARG A 1 140 ? 4.191 -3.904 24.433 1.00 38.47 140 ARG A O 1
ATOM 1090 N N . VAL A 1 141 ? 3.735 -3.369 22.309 1.00 38.56 141 VAL A N 1
ATOM 1091 C CA . VAL A 1 141 ? 4.202 -1.972 22.399 1.00 38.56 141 VAL A CA 1
ATOM 1092 C C . VAL A 1 141 ? 3.143 -1.044 23.001 1.00 38.56 141 VAL A C 1
ATOM 1094 O O . VAL A 1 141 ? 3.500 -0.066 23.645 1.00 38.56 141 VAL A O 1
ATOM 1097 N N . PHE A 1 142 ? 1.854 -1.341 22.816 1.00 29.30 142 PHE A N 1
ATOM 1098 C CA . PHE A 1 142 ? 0.757 -0.497 23.312 1.00 29.30 142 PHE A CA 1
ATOM 1099 C C . PHE A 1 142 ? 0.196 -0.922 24.681 1.00 29.30 142 PHE A C 1
ATOM 1101 O O . PHE A 1 142 ? -0.527 -0.142 25.295 1.00 29.30 142 PHE A O 1
ATOM 1108 N N . PHE A 1 143 ? 0.519 -2.127 25.164 1.00 35.00 143 PHE A N 1
ATOM 1109 C CA . PHE A 1 143 ? 0.015 -2.675 26.435 1.00 35.00 143 PHE A CA 1
ATOM 1110 C C . PHE A 1 143 ? 1.122 -3.005 27.465 1.00 35.00 143 PHE A C 1
ATOM 1112 O O . PHE A 1 143 ? 0.885 -3.785 28.389 1.00 35.00 143 PHE A O 1
ATOM 1119 N N . LEU A 1 144 ? 2.314 -2.410 27.320 1.00 36.62 144 LEU A N 1
ATOM 1120 C CA . LEU A 1 144 ? 3.376 -2.340 28.342 1.00 36.62 144 LEU A CA 1
ATOM 1121 C C . LEU A 1 144 ? 3.506 -0.904 28.858 1.00 36.62 144 LEU A C 1
ATOM 1123 O O . LEU A 1 144 ? 3.785 -0.754 30.068 1.00 36.62 144 LEU A O 1
#